Protein AF-A0A1G3HRW9-F1 (afdb_monomer_lite)

Structure (mmCIF, N/CA/C/O backbone):
data_AF-A0A1G3HRW9-F1
#
_entry.id   AF-A0A1G3HRW9-F1
#
loop_
_atom_site.group_PDB
_atom_site.id
_atom_site.type_symbol
_atom_site.label_atom_id
_atom_site.label_alt_id
_atom_site.label_comp_id
_atom_site.label_asym_id
_atom_site.label_entity_id
_atom_site.label_seq_id
_atom_site.pdbx_PDB_ins_code
_atom_site.Cartn_x
_atom_site.Cartn_y
_atom_site.Cartn_z
_atom_site.occupancy
_atom_site.B_iso_or_equiv
_atom_site.auth_seq_id
_atom_site.auth_comp_id
_atom_site.auth_asym_id
_atom_site.auth_atom_id
_atom_site.pdbx_PDB_model_num
ATOM 1 N N . MET A 1 1 ? -10.433 8.579 -10.633 1.00 59.62 1 MET A N 1
ATOM 2 C CA . MET A 1 1 ? -9.063 8.398 -11.158 1.00 59.62 1 MET A CA 1
ATOM 3 C C . MET A 1 1 ? -8.255 7.752 -10.047 1.00 59.62 1 MET A C 1
ATOM 5 O O . MET A 1 1 ? -8.346 8.241 -8.929 1.00 59.62 1 MET A O 1
ATOM 9 N N . ILE A 1 2 ? -7.594 6.623 -10.301 1.00 72.81 2 ILE A N 1
ATOM 10 C CA . ILE A 1 2 ? -6.765 5.942 -9.290 1.00 72.81 2 ILE A CA 1
ATOM 11 C C . ILE A 1 2 ? -5.423 6.676 -9.241 1.00 72.81 2 ILE A C 1
ATOM 13 O O . ILE A 1 2 ? -4.827 6.891 -10.296 1.00 72.81 2 ILE A O 1
ATOM 17 N N . GLN A 1 3 ? -4.980 7.093 -8.053 1.00 83.56 3 GLN A N 1
ATOM 18 C CA . GLN A 1 3 ? -3.671 7.730 -7.897 1.00 83.56 3 GLN A CA 1
ATOM 19 C C . GLN A 1 3 ? -2.548 6.706 -8.118 1.00 83.56 3 GLN A C 1
ATOM 21 O O . GLN A 1 3 ? -2.704 5.540 -7.739 1.00 83.56 3 GLN A O 1
ATOM 26 N N . PRO A 1 4 ? -1.425 7.104 -8.734 1.00 86.38 4 PRO A N 1
ATOM 27 C CA . PRO A 1 4 ? -0.307 6.201 -8.943 1.00 86.38 4 PRO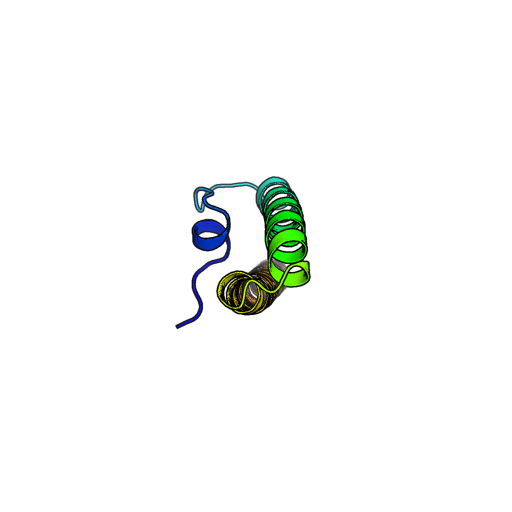 A CA 1
ATOM 28 C C . PRO A 1 4 ? 0.345 5.832 -7.602 1.00 86.38 4 PRO A C 1
ATOM 30 O O . PRO A 1 4 ? 0.412 6.638 -6.673 1.00 86.38 4 PRO A O 1
ATOM 33 N N . LEU A 1 5 ? 0.832 4.591 -7.501 1.00 89.62 5 LEU A N 1
ATOM 34 C CA . LEU A 1 5 ? 1.336 4.013 -6.249 1.00 89.62 5 LEU A CA 1
ATOM 35 C C . LEU A 1 5 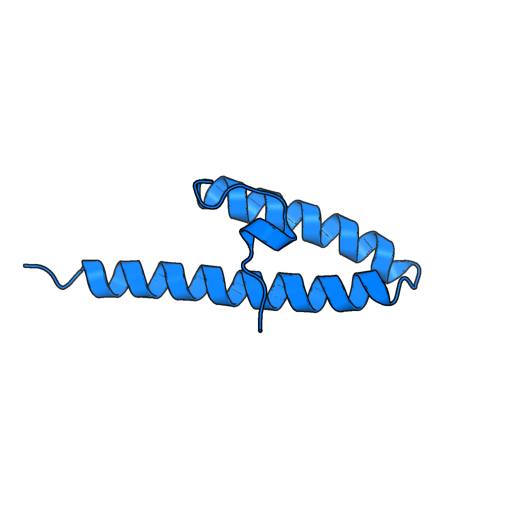? 2.412 4.887 -5.585 1.00 89.62 5 LEU A C 1
ATOM 37 O O . LEU A 1 5 ? 2.395 5.059 -4.370 1.00 89.62 5 LEU A O 1
ATOM 41 N N . ASN A 1 6 ? 3.315 5.462 -6.381 1.00 87.06 6 ASN A N 1
ATOM 42 C CA . ASN A 1 6 ? 4.417 6.291 -5.903 1.00 87.06 6 ASN A CA 1
ATOM 43 C C . ASN A 1 6 ? 3.928 7.589 -5.228 1.00 87.06 6 ASN A C 1
ATOM 45 O O . ASN A 1 6 ? 4.518 8.003 -4.237 1.00 87.06 6 ASN A O 1
ATOM 49 N N . GLU A 1 7 ? 2.822 8.187 -5.686 1.00 89.00 7 GLU A N 1
ATOM 50 C CA . GLU A 1 7 ? 2.221 9.353 -5.020 1.00 89.00 7 GLU A CA 1
ATOM 51 C C . GLU A 1 7 ? 1.606 8.981 -3.668 1.00 89.00 7 GLU A C 1
ATOM 53 O O . GLU A 1 7 ? 1.748 9.729 -2.703 1.00 89.00 7 GLU A O 1
ATOM 58 N N . ILE A 1 8 ? 0.969 7.809 -3.575 1.00 87.81 8 ILE A N 1
ATOM 59 C CA . ILE A 1 8 ? 0.335 7.339 -2.334 1.00 87.81 8 ILE A CA 1
ATOM 60 C C . ILE A 1 8 ? 1.388 7.055 -1.253 1.00 87.81 8 ILE A C 1
ATOM 62 O O . ILE A 1 8 ? 1.188 7.401 -0.090 1.00 87.81 8 ILE A O 1
ATOM 66 N N . ILE A 1 9 ? 2.517 6.448 -1.630 1.00 90.81 9 ILE A N 1
ATOM 67 C CA . ILE A 1 9 ? 3.608 6.102 -0.699 1.00 90.81 9 ILE A CA 1
ATOM 68 C C . ILE A 1 9 ? 4.663 7.213 -0.554 1.00 90.81 9 ILE A C 1
ATOM 70 O O . ILE A 1 9 ? 5.600 7.057 0.226 1.00 90.81 9 ILE A O 1
ATOM 74 N N . GLY A 1 10 ? 4.528 8.321 -1.292 1.00 88.81 10 GLY A N 1
ATOM 75 C CA . GLY A 1 10 ? 5.426 9.477 -1.223 1.00 88.81 10 GLY A CA 1
ATOM 76 C C . GLY A 1 10 ? 6.816 9.259 -1.830 1.00 88.81 10 GLY A C 1
ATOM 77 O O . GLY A 1 10 ? 7.770 9.910 -1.410 1.00 88.81 10 GLY A O 1
ATOM 78 N N . LEU A 1 11 ? 6.951 8.348 -2.798 1.00 87.69 11 LEU A N 1
ATOM 79 C CA . LEU A 1 11 ? 8.209 8.079 -3.497 1.00 87.69 11 LEU A CA 1
ATOM 80 C C . LEU A 1 11 ? 8.250 8.724 -4.892 1.00 87.69 11 LEU A C 1
ATOM 82 O O . LEU A 1 11 ? 7.215 8.896 -5.547 1.00 87.69 11 LEU A O 1
ATOM 86 N N . PRO A 1 12 ? 9.451 9.058 -5.397 1.00 85.75 12 PRO A N 1
ATOM 87 C CA . PRO A 1 12 ? 9.599 9.496 -6.774 1.00 85.75 12 PRO A CA 1
ATOM 88 C C . PRO A 1 12 ? 9.232 8.360 -7.746 1.00 85.75 12 PRO A C 1
ATOM 90 O O . PRO A 1 12 ? 9.463 7.187 -7.449 1.00 85.75 12 PRO A O 1
ATOM 93 N N . PRO A 1 13 ? 8.727 8.682 -8.949 1.00 79.69 13 PRO A N 1
ATOM 94 C CA . PRO A 1 13 ? 8.376 7.680 -9.961 1.00 79.69 13 PRO A CA 1
ATOM 95 C C . PRO A 1 13 ? 9.586 6.887 -10.487 1.00 79.69 13 PRO A C 1
ATOM 97 O O . PRO A 1 13 ? 9.408 5.844 -11.105 1.00 79.69 13 PRO A O 1
ATOM 100 N N . ALA A 1 14 ? 10.808 7.371 -10.240 1.00 83.12 14 ALA A N 1
ATOM 101 C CA . ALA A 1 14 ? 12.060 6.701 -10.592 1.00 83.12 14 ALA A CA 1
ATOM 102 C C . ALA A 1 14 ? 12.519 5.646 -9.563 1.00 83.12 14 ALA A C 1
ATOM 104 O O . ALA A 1 14 ? 13.562 5.030 -9.769 1.00 83.12 14 ALA A O 1
ATOM 105 N N . ALA A 1 15 ? 11.789 5.458 -8.457 1.00 85.56 15 ALA A N 1
ATOM 106 C CA . ALA A 1 15 ? 12.132 4.466 -7.442 1.00 85.56 15 ALA A CA 1
ATOM 107 C C . ALA A 1 15 ? 12.145 3.045 -8.027 1.00 85.56 15 ALA A C 1
ATOM 109 O O . ALA A 1 15 ? 11.328 2.694 -8.887 1.00 85.56 15 ALA A O 1
ATOM 110 N N . SER A 1 16 ? 13.072 2.217 -7.545 1.00 87.94 16 SER A N 1
ATOM 111 C CA . SER A 1 16 ? 13.173 0.830 -7.991 1.00 87.94 16 SER A CA 1
ATOM 112 C C . SER A 1 16 ? 11.946 0.008 -7.560 1.00 87.94 16 SER A C 1
ATOM 114 O O . SER A 1 16 ? 11.269 0.352 -6.585 1.00 87.94 16 SER A O 1
ATOM 116 N N . PRO A 1 17 ? 11.634 -1.105 -8.251 1.00 87.8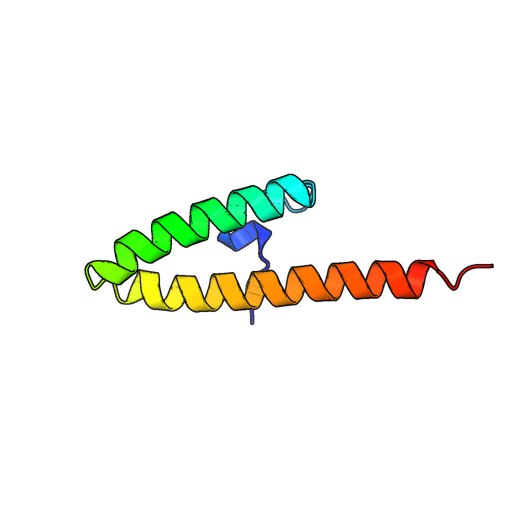8 17 PRO A N 1
ATOM 117 C CA . PRO A 1 17 ? 10.502 -1.951 -7.883 1.00 87.88 17 PRO A CA 1
ATOM 118 C C . PRO A 1 17 ? 10.549 -2.469 -6.440 1.00 87.88 17 PRO A C 1
ATOM 120 O O . PRO A 1 17 ? 9.512 -2.517 -5.779 1.00 87.88 17 PRO A O 1
ATOM 123 N N . ASP A 1 18 ? 11.739 -2.816 -5.943 1.00 88.81 18 ASP A N 1
ATOM 124 C CA . ASP A 1 18 ? 11.948 -3.267 -4.564 1.00 88.81 18 ASP A CA 1
ATOM 125 C C . ASP A 1 18 ? 11.694 -2.150 -3.543 1.00 88.81 18 ASP A C 1
ATOM 127 O O . ASP A 1 18 ? 11.066 -2.384 -2.506 1.00 88.81 18 ASP A O 1
ATOM 131 N N . GLU A 1 19 ? 12.115 -0.918 -3.845 1.00 90.94 19 GLU A N 1
ATOM 132 C CA . GLU A 1 19 ? 11.828 0.247 -3.002 1.00 90.94 19 GLU A CA 1
ATOM 133 C C . GLU A 1 19 ? 10.331 0.553 -2.959 1.00 90.94 19 GLU A C 1
ATOM 135 O O . GLU A 1 19 ? 9.782 0.771 -1.876 1.00 90.94 19 GLU A O 1
ATOM 140 N N . LEU A 1 20 ? 9.657 0.515 -4.115 1.00 90.31 20 LEU A N 1
ATOM 141 C CA . LEU A 1 20 ? 8.210 0.712 -4.209 1.00 90.31 20 LEU A CA 1
ATOM 142 C C . LEU A 1 20 ? 7.451 -0.355 -3.411 1.00 90.31 20 LEU A C 1
ATOM 144 O O . LEU A 1 20 ? 6.554 -0.012 -2.641 1.00 90.31 20 LEU A O 1
ATOM 148 N N . ALA A 1 21 ? 7.826 -1.632 -3.541 1.00 91.44 21 ALA A N 1
ATOM 149 C CA . ALA A 1 21 ? 7.200 -2.725 -2.799 1.00 91.44 21 ALA A CA 1
ATOM 150 C C . ALA A 1 21 ? 7.415 -2.585 -1.283 1.00 91.44 21 ALA A C 1
ATOM 152 O O . ALA A 1 21 ? 6.461 -2.675 -0.511 1.00 91.44 21 ALA A O 1
ATOM 153 N N . SER A 1 22 ? 8.645 -2.284 -0.860 1.00 93.56 22 SER A N 1
ATOM 154 C CA . SER A 1 22 ? 8.993 -2.121 0.557 1.00 93.56 22 SER A CA 1
ATOM 155 C C . SER A 1 22 ? 8.326 -0.896 1.193 1.00 93.56 22 SER A C 1
ATOM 157 O O . SER A 1 22 ? 7.982 -0.900 2.376 1.00 93.56 22 SER A O 1
ATOM 159 N N . ALA A 1 23 ? 8.159 0.194 0.443 1.00 93.88 23 ALA A N 1
ATOM 160 C CA . ALA A 1 23 ? 7.443 1.375 0.915 1.00 93.88 23 ALA A CA 1
ATOM 161 C C . ALA A 1 23 ? 5.923 1.159 0.941 1.00 93.88 23 ALA A C 1
ATOM 163 O O . ALA A 1 23 ? 5.271 1.598 1.889 1.00 93.88 23 ALA A O 1
ATOM 164 N N . ALA A 1 24 ? 5.365 0.434 -0.033 1.00 94.31 24 ALA A N 1
ATOM 165 C CA . ALA A 1 24 ? 3.958 0.045 -0.026 1.00 94.31 24 ALA A CA 1
ATOM 166 C C . ALA A 1 24 ? 3.611 -0.846 1.175 1.00 94.31 24 ALA A C 1
ATOM 168 O O . ALA A 1 24 ? 2.589 -0.609 1.814 1.00 94.31 24 ALA A O 1
ATOM 169 N N . ASP A 1 25 ? 4.474 -1.801 1.535 1.00 95.00 25 ASP A N 1
ATOM 170 C CA . ASP A 1 25 ? 4.266 -2.666 2.705 1.00 95.00 25 ASP A CA 1
ATOM 171 C C . ASP A 1 25 ? 4.236 -1.865 4.020 1.00 95.00 25 ASP A C 1
ATOM 173 O O . ASP A 1 25 ? 3.279 -1.948 4.793 1.00 95.00 25 ASP A O 1
ATOM 177 N N . ARG A 1 26 ? 5.216 -0.972 4.218 1.00 95.56 26 ARG A N 1
ATOM 178 C CA . ARG A 1 26 ? 5.261 -0.072 5.387 1.00 95.56 26 ARG A CA 1
ATOM 179 C C . ARG A 1 26 ? 4.054 0.867 5.458 1.00 95.56 26 ARG A C 1
ATOM 181 O O . ARG A 1 26 ? 3.503 1.100 6.537 1.00 95.56 26 ARG A O 1
ATOM 188 N N . CYS A 1 27 ? 3.629 1.401 4.312 1.00 95.00 27 CYS A N 1
ATOM 189 C CA . CYS A 1 27 ? 2.434 2.239 4.217 1.00 95.00 27 CYS A CA 1
ATOM 190 C C . CYS A 1 27 ? 1.173 1.440 4.584 1.00 95.00 27 CYS A C 1
ATOM 192 O O . CYS A 1 27 ? 0.341 1.920 5.355 1.00 95.00 27 CYS A O 1
ATOM 194 N N . CYS A 1 28 ? 1.072 0.198 4.103 1.00 95.81 28 CYS A N 1
ATOM 195 C CA . CYS A 1 28 ? -0.026 -0.712 4.407 1.00 95.81 28 CYS A CA 1
ATOM 196 C C . CYS A 1 28 ? -0.128 -0.988 5.911 1.00 95.81 28 CYS A C 1
ATOM 198 O O . CYS A 1 28 ? -1.197 -0.786 6.481 1.00 95.81 28 CYS A O 1
ATOM 200 N N . GLN A 1 29 ? 0.979 -1.349 6.572 1.00 96.44 29 GLN A N 1
ATOM 201 C CA . GLN A 1 29 ? 1.004 -1.573 8.025 1.00 96.44 29 GLN A CA 1
ATOM 202 C C . GLN A 1 29 ? 0.548 -0.331 8.800 1.00 96.44 29 GLN A C 1
ATOM 204 O O . GLN A 1 29 ? -0.365 -0.407 9.617 1.00 96.44 29 GLN A O 1
ATOM 209 N N . THR A 1 30 ? 1.094 0.841 8.463 1.00 95.56 30 THR A N 1
ATOM 210 C CA . THR A 1 30 ? 0.736 2.105 9.129 1.00 95.56 30 THR A CA 1
ATOM 211 C C . THR A 1 30 ? -0.755 2.432 8.986 1.00 95.56 30 THR A C 1
ATOM 213 O O . THR A 1 30 ? -1.408 2.875 9.935 1.00 95.56 30 THR A O 1
ATOM 216 N N . LEU A 1 31 ? -1.318 2.243 7.790 1.00 95.12 31 LEU A N 1
ATOM 217 C CA . LEU A 1 31 ? -2.738 2.487 7.549 1.00 95.12 31 LEU A CA 1
ATOM 218 C C . LEU A 1 31 ? -3.619 1.420 8.205 1.00 95.12 31 LEU A C 1
ATOM 220 O O . LEU A 1 31 ? -4.710 1.749 8.665 1.00 95.12 31 LEU A O 1
ATOM 224 N N . PHE A 1 32 ? -3.154 0.174 8.285 1.00 96.31 32 PHE A N 1
ATOM 225 C CA . PHE A 1 32 ? -3.842 -0.914 8.972 1.00 96.31 32 PHE A CA 1
ATOM 226 C C . PHE A 1 32 ? -3.966 -0.650 10.469 1.00 96.31 32 PHE A C 1
ATOM 228 O O . PHE A 1 32 ? -5.078 -0.708 10.998 1.00 96.31 32 PHE A O 1
ATOM 235 N N . ASP A 1 33 ? -2.878 -0.250 11.125 1.00 96.88 33 ASP A N 1
ATOM 236 C CA . ASP A 1 33 ? -2.893 0.100 12.545 1.00 96.88 33 ASP A CA 1
ATOM 237 C C . ASP A 1 33 ? -3.909 1.214 12.821 1.00 96.88 33 ASP A C 1
ATOM 239 O O . ASP A 1 33 ? -4.780 1.089 13.685 1.00 96.88 33 ASP A O 1
ATOM 243 N N . ARG A 1 34 ? -3.905 2.270 12.002 1.00 95.56 34 ARG A N 1
ATOM 244 C CA . ARG A 1 34 ? -4.881 3.367 12.111 1.00 95.56 34 ARG A CA 1
ATOM 245 C C . ARG A 1 34 ? -6.317 2.924 11.816 1.00 95.56 34 ARG A C 1
ATOM 247 O O . ARG A 1 34 ? -7.252 3.316 12.512 1.00 95.56 34 ARG A O 1
ATOM 254 N N . ALA A 1 35 ? -6.518 2.094 10.799 1.00 95.44 35 ALA A N 1
ATOM 255 C CA . ALA A 1 35 ? -7.832 1.574 10.433 1.00 95.44 35 ALA A CA 1
ATOM 256 C C . ALA A 1 35 ? -8.425 0.659 11.518 1.00 95.44 35 ALA A C 1
ATOM 258 O O . ALA A 1 35 ? -9.653 0.628 11.693 1.00 95.44 35 ALA A O 1
ATOM 259 N N . SER A 1 36 ? -7.564 -0.067 12.240 1.00 94.94 36 SER A N 1
ATOM 260 C CA . SER A 1 36 ? -7.945 -0.979 13.321 1.00 94.94 36 SER A CA 1
ATOM 261 C C . SER A 1 36 ? -8.513 -0.238 14.535 1.00 94.94 36 SER A C 1
ATOM 263 O O . SER A 1 36 ? -9.481 -0.706 15.129 1.00 94.94 36 SER A O 1
ATOM 265 N N . VAL A 1 37 ? -8.025 0.976 14.818 1.00 96.06 37 VAL A N 1
ATOM 266 C CA . VAL A 1 37 ? -8.556 1.852 15.881 1.00 96.06 37 VAL A CA 1
ATOM 267 C C . VAL A 1 37 ? -9.772 2.684 15.448 1.00 96.06 37 VAL A C 1
ATOM 269 O O . VAL A 1 37 ? -10.236 3.545 16.190 1.00 96.06 37 VAL A O 1
ATOM 272 N N . GLY A 1 38 ? -10.321 2.426 14.255 1.00 93.94 38 GLY A N 1
ATOM 273 C CA . GLY A 1 38 ? -11.561 3.045 13.775 1.00 93.94 38 GLY A CA 1
ATOM 274 C C . GLY A 1 38 ? -11.386 4.261 12.861 1.00 93.94 38 GLY A C 1
ATOM 275 O O . GLY A 1 38 ? -12.380 4.910 12.538 1.00 93.94 38 GLY A O 1
ATOM 276 N N . ASP A 1 39 ? -10.169 4.563 12.391 1.00 96.44 39 ASP A N 1
ATOM 277 C CA . ASP A 1 39 ? -9.940 5.643 11.423 1.00 96.44 39 ASP A CA 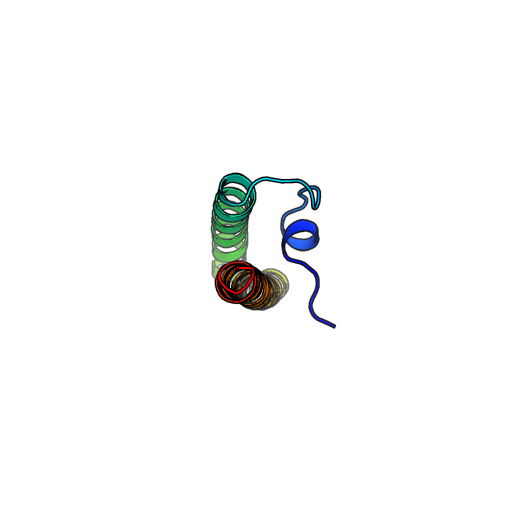1
ATOM 278 C C . ASP A 1 39 ? -10.552 5.281 10.052 1.00 96.44 39 ASP A C 1
ATOM 280 O O . ASP A 1 39 ? -10.001 4.507 9.259 1.00 96.44 39 ASP A O 1
ATOM 284 N N . ALA A 1 40 ? -11.725 5.850 9.762 1.00 94.44 40 ALA A N 1
ATOM 285 C CA . ALA A 1 40 ? -12.440 5.639 8.504 1.00 94.44 40 ALA A CA 1
ATOM 286 C C . ALA A 1 40 ? -11.665 6.160 7.282 1.00 94.44 40 ALA A C 1
ATOM 288 O O . ALA A 1 40 ? -11.793 5.604 6.187 1.00 94.44 40 ALA A O 1
ATOM 289 N N . LYS A 1 41 ? -10.830 7.194 7.457 1.00 94.31 41 LYS A N 1
ATOM 290 C CA . LYS A 1 41 ? -9.971 7.708 6.387 1.00 94.31 41 LYS A CA 1
ATOM 291 C C . LYS A 1 41 ? -8.875 6.695 6.073 1.00 94.31 41 LYS A C 1
ATOM 293 O O . LYS A 1 41 ? -8.677 6.378 4.903 1.00 94.31 41 LYS A O 1
ATOM 298 N N . ALA A 1 42 ? -8.244 6.122 7.097 1.00 93.12 42 ALA A N 1
ATOM 299 C CA . ALA A 1 42 ? -7.224 5.090 6.914 1.00 93.12 42 ALA A CA 1
ATOM 300 C C . ALA A 1 42 ? -7.777 3.837 6.212 1.00 93.12 42 ALA A C 1
ATOM 302 O O . ALA A 1 42 ? -7.130 3.302 5.315 1.00 93.12 42 ALA A O 1
ATOM 303 N N . ARG A 1 43 ? -9.014 3.419 6.528 1.00 93.75 43 ARG A N 1
ATOM 304 C CA . ARG A 1 43 ? -9.693 2.317 5.814 1.00 93.75 43 ARG A CA 1
ATOM 305 C C . ARG A 1 43 ? -9.842 2.589 4.322 1.00 93.75 43 ARG A C 1
ATOM 307 O O . ARG A 1 43 ? -9.582 1.709 3.508 1.00 93.75 43 ARG A O 1
ATOM 314 N N . ARG A 1 44 ? -10.246 3.807 3.957 1.00 94.06 44 ARG A N 1
ATOM 315 C CA . ARG A 1 44 ? -10.368 4.199 2.549 1.00 94.06 44 ARG A CA 1
ATOM 316 C C . ARG A 1 44 ? -9.005 4.214 1.856 1.00 94.06 44 ARG A C 1
ATOM 318 O O . ARG A 1 44 ? -8.876 3.668 0.765 1.00 94.06 44 ARG A O 1
ATOM 325 N N . GLN A 1 45 ? -7.991 4.758 2.525 1.00 93.88 45 GLN A N 1
ATOM 326 C CA . GLN A 1 45 ? -6.625 4.811 2.004 1.00 93.88 45 GLN A CA 1
ATOM 327 C C . GLN A 1 45 ? -6.005 3.417 1.822 1.00 93.88 45 GLN A C 1
ATOM 329 O O . GLN A 1 45 ? -5.262 3.222 0.868 1.00 93.88 45 GLN A O 1
ATOM 334 N N . LEU A 1 46 ? -6.339 2.427 2.662 1.00 94.94 46 LEU A N 1
ATOM 335 C CA . LEU A 1 46 ? -5.919 1.031 2.455 1.00 94.94 46 LEU A CA 1
ATOM 336 C C . LEU A 1 46 ? -6.444 0.455 1.142 1.00 94.94 46 LEU A C 1
ATOM 338 O O . LEU A 1 46 ? -5.702 -0.201 0.413 1.00 94.94 46 LEU A O 1
ATOM 342 N N . VAL A 1 47 ? -7.720 0.699 0.835 1.00 93.88 47 VAL A N 1
ATOM 343 C CA . VAL A 1 47 ? -8.329 0.226 -0.415 1.00 93.88 47 VAL A CA 1
ATOM 344 C C . VAL A 1 47 ? -7.668 0.909 -1.610 1.00 93.88 47 VAL A C 1
ATOM 346 O O . VAL A 1 47 ? -7.314 0.241 -2.579 1.00 93.88 47 VAL A O 1
ATOM 349 N N . GLU A 1 48 ? -7.452 2.222 -1.530 1.00 94.31 48 GLU A N 1
ATOM 350 C CA . GLU A 1 48 ? -6.778 2.992 -2.582 1.00 94.31 48 GLU A CA 1
ATOM 351 C C . GLU A 1 48 ? -5.334 2.510 -2.805 1.00 94.31 48 GLU A C 1
ATOM 353 O O . GLU A 1 48 ? -4.949 2.260 -3.950 1.00 94.31 48 GLU A O 1
ATOM 358 N N . LEU A 1 49 ? -4.572 2.280 -1.728 1.00 94.56 49 LEU A N 1
ATOM 359 C CA . LEU A 1 49 ? -3.220 1.717 -1.777 1.00 94.56 49 LEU A CA 1
ATOM 360 C C . LEU A 1 49 ? -3.213 0.330 -2.432 1.00 94.56 49 LEU A C 1
ATOM 362 O O . LEU A 1 49 ? -2.383 0.064 -3.301 1.00 94.56 49 LEU A O 1
ATOM 366 N N . HIS A 1 50 ? -4.147 -0.547 -2.054 1.00 94.25 50 HIS A N 1
ATOM 367 C CA . HIS A 1 50 ? -4.228 -1.898 -2.604 1.00 94.25 50 HIS A CA 1
ATOM 368 C C . HIS A 1 50 ? -4.527 -1.891 -4.107 1.00 94.25 50 HIS A C 1
ATOM 370 O O . HIS A 1 50 ? -3.854 -2.572 -4.882 1.00 94.25 50 HIS A O 1
ATOM 376 N N . VAL A 1 51 ? -5.495 -1.080 -4.542 1.00 94.75 51 VAL A N 1
ATOM 377 C CA . VAL A 1 51 ? -5.829 -0.941 -5.966 1.00 94.75 51 VAL A CA 1
ATOM 378 C C . VAL A 1 51 ? -4.637 -0.389 -6.751 1.00 94.75 51 VAL A C 1
ATOM 380 O O . VAL A 1 51 ? -4.293 -0.940 -7.797 1.00 94.75 51 VAL A O 1
ATOM 383 N N . ALA A 1 52 ? -3.966 0.649 -6.244 1.00 93.12 52 ALA A N 1
ATOM 384 C CA . ALA A 1 52 ? -2.785 1.216 -6.891 1.00 93.12 52 ALA A CA 1
ATOM 385 C C . ALA A 1 52 ? -1.628 0.207 -6.987 1.00 93.12 52 ALA A C 1
ATOM 387 O O . ALA A 1 52 ? -0.969 0.123 -8.025 1.00 93.12 52 ALA A O 1
ATOM 388 N N . TYR A 1 53 ? -1.418 -0.602 -5.943 1.00 92.62 53 TYR A N 1
ATOM 389 C CA . TYR A 1 53 ? -0.416 -1.667 -5.939 1.00 92.62 53 TYR A CA 1
ATOM 390 C C . TYR A 1 53 ? -0.698 -2.726 -7.009 1.00 92.62 53 TYR A C 1
ATOM 392 O O . TYR A 1 53 ? 0.207 -3.102 -7.753 1.00 92.62 53 TYR A O 1
ATOM 400 N N . LEU A 1 54 ? -1.953 -3.171 -7.140 1.00 92.44 54 LEU A N 1
ATOM 401 C CA . LEU A 1 54 ? -2.339 -4.128 -8.178 1.00 92.44 54 LEU A CA 1
ATOM 402 C C . LEU A 1 54 ? -2.126 -3.548 -9.580 1.00 92.44 54 LEU A C 1
ATOM 404 O O . LEU A 1 54 ? -1.511 -4.202 -10.421 1.00 92.44 54 LEU A O 1
ATOM 408 N N . VAL A 1 55 ? -2.584 -2.317 -9.827 1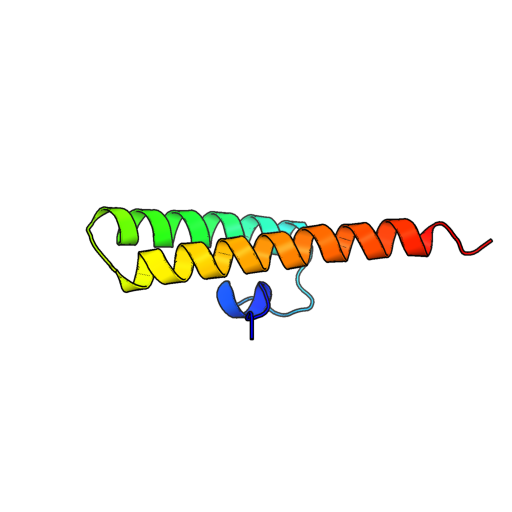.00 91.19 55 VAL A N 1
ATOM 409 C CA . VAL A 1 55 ? -2.396 -1.644 -11.123 1.00 91.19 55 VAL A CA 1
ATOM 410 C C . VAL A 1 55 ? -0.914 -1.570 -11.483 1.00 91.19 55 VAL A C 1
ATOM 412 O O . VAL A 1 55 ? -0.538 -1.940 -12.597 1.00 91.19 55 VAL A O 1
ATOM 415 N N . TRP A 1 56 ? -0.063 -1.157 -10.543 1.00 89.50 56 TRP A N 1
ATOM 416 C CA . TRP A 1 56 ? 1.386 -1.133 -10.733 1.00 89.50 56 TRP A CA 1
ATOM 417 C C . TRP A 1 56 ? 1.950 -2.530 -11.038 1.00 89.50 56 TRP A C 1
ATOM 419 O O . TRP A 1 56 ? 2.593 -2.719 -12.072 1.00 89.50 56 TRP A O 1
ATOM 429 N N . ALA A 1 57 ? 1.644 -3.533 -10.210 1.00 88.81 57 ALA A N 1
ATOM 430 C CA . ALA A 1 57 ? 2.181 -4.886 -10.345 1.00 88.81 57 ALA A CA 1
ATOM 431 C C . ALA A 1 57 ? 1.802 -5.553 -11.681 1.00 88.81 57 ALA A C 1
ATOM 433 O O . ALA A 1 57 ? 2.633 -6.223 -12.306 1.00 88.81 57 ALA A O 1
ATOM 434 N N . TYR A 1 58 ? 0.564 -5.356 -12.147 1.00 86.62 58 TYR A N 1
ATOM 435 C CA . TYR A 1 58 ? 0.103 -5.887 -13.431 1.00 86.62 58 TYR A CA 1
ATOM 436 C C . TYR A 1 58 ? 0.660 -5.104 -14.624 1.00 86.62 58 TYR A C 1
ATOM 438 O O . TYR A 1 58 ? 1.081 -5.730 -15.599 1.00 86.62 58 TYR A O 1
ATOM 446 N N . SER A 1 59 ? 0.781 -3.777 -14.523 1.00 83.75 59 SER A N 1
ATOM 447 C CA . SER A 1 59 ? 1.414 -2.956 -15.569 1.00 83.75 59 SER A CA 1
ATOM 448 C C . SER A 1 59 ? 2.886 -3.342 -15.765 1.00 83.75 59 SER A C 1
ATOM 450 O O . SER A 1 59 ? 3.345 -3.540 -16.888 1.00 83.75 59 SER A O 1
ATOM 452 N N . SER A 1 60 ? 3.623 -3.584 -14.674 1.00 71.50 60 SER A N 1
ATOM 453 C CA . SER A 1 60 ? 5.009 -4.075 -14.728 1.00 71.50 60 SER A CA 1
ATOM 454 C C . SER A 1 60 ? 5.145 -5.497 -15.290 1.00 71.50 60 SER A C 1
ATOM 456 O O . SER A 1 60 ? 6.243 -5.917 -15.674 1.00 71.50 60 SER A O 1
ATOM 458 N N . ARG A 1 61 ? 4.063 -6.282 -15.321 1.00 65.81 61 ARG A N 1
ATOM 459 C CA . ARG A 1 61 ? 4.049 -7.632 -15.905 1.00 65.81 61 ARG A CA 1
ATOM 460 C C . ARG A 1 61 ? 3.742 -7.596 -17.400 1.00 65.81 61 ARG A C 1
ATOM 462 O O . ARG A 1 61 ? 4.320 -8.386 -18.146 1.00 65.81 61 ARG A O 1
ATOM 469 N N . GLU A 1 62 ? 2.894 -6.668 -17.834 1.00 64.25 62 GLU A N 1
ATOM 470 C CA . GLU A 1 62 ? 2.605 -6.431 -19.248 1.00 64.25 62 GLU A CA 1
ATOM 471 C C . GLU A 1 62 ? 3.840 -5.923 -19.999 1.00 64.25 62 GLU A C 1
ATOM 473 O O . GLU A 1 62 ? 4.209 -6.507 -21.017 1.00 64.25 62 GLU A O 1
ATOM 478 N N . SER A 1 63 ? 4.583 -4.964 -19.433 1.00 59.84 63 SER A N 1
ATOM 479 C CA . SER A 1 63 ? 5.841 -4.482 -20.028 1.00 59.84 63 SER A CA 1
ATOM 480 C C . SER A 1 63 ? 6.875 -5.597 -20.229 1.00 59.84 63 SER A C 1
ATOM 482 O O . SER A 1 63 ? 7.590 -5.612 -21.229 1.00 59.84 63 SER A O 1
ATOM 484 N N . ARG A 1 64 ? 6.921 -6.586 -19.323 1.00 59.19 64 ARG A N 1
ATOM 485 C CA . ARG A 1 64 ? 7.811 -7.755 -19.444 1.00 59.19 64 ARG A CA 1
ATOM 486 C C . ARG A 1 64 ? 7.349 -8.768 -20.493 1.00 59.19 64 ARG A C 1
ATOM 488 O O . ARG A 1 64 ? 8.187 -9.433 -21.093 1.00 59.19 64 ARG A O 1
ATOM 495 N N . ARG A 1 65 ? 6.040 -8.893 -20.737 1.00 59.34 65 ARG A N 1
ATOM 496 C CA . ARG A 1 65 ? 5.501 -9.748 -21.811 1.00 59.34 65 ARG A CA 1
ATOM 497 C C . ARG A 1 65 ? 5.644 -9.107 -23.189 1.00 59.34 65 ARG A C 1
ATOM 499 O O . ARG A 1 65 ? 5.951 -9.813 -24.143 1.00 59.34 65 ARG A O 1
ATOM 506 N N . SER A 1 66 ? 5.461 -7.793 -23.289 1.00 57.34 66 SER A N 1
ATOM 507 C CA . SER A 1 66 ? 5.577 -7.058 -24.553 1.00 57.34 66 SER A CA 1
ATOM 508 C C . SER A 1 66 ? 7.035 -6.839 -24.977 1.00 57.34 66 SER A C 1
ATOM 510 O O . SER A 1 66 ? 7.332 -6.903 -26.166 1.00 57.34 66 SER A O 1
ATOM 512 N N . GLY A 1 67 ? 7.969 -6.694 -24.028 1.00 53.19 67 GLY A N 1
ATOM 513 C CA . GLY A 1 67 ? 9.411 -6.623 -24.311 1.00 53.19 67 GLY A CA 1
ATOM 514 C C . GLY A 1 67 ? 10.042 -7.936 -24.800 1.00 53.19 67 GLY A C 1
ATOM 515 O O . GLY A 1 67 ? 11.117 -7.912 -25.384 1.00 53.19 67 GLY A O 1
ATOM 516 N N . ALA A 1 68 ? 9.369 -9.080 -24.626 1.00 48.84 68 ALA A N 1
ATOM 517 C CA . ALA A 1 68 ? 9.825 -10.384 -25.124 1.00 48.84 68 ALA A CA 1
ATOM 518 C C . ALA A 1 68 ? 9.444 -10.653 -26.597 1.00 48.84 68 ALA A C 1
ATOM 520 O O . ALA A 1 68 ? 9.659 -11.754 -27.102 1.00 48.84 68 ALA A O 1
ATOM 521 N N . ARG A 1 69 ? 8.851 -9.667 -27.288 1.00 45.34 69 ARG A N 1
ATOM 522 C CA . ARG A 1 69 ? 8.389 -9.770 -28.683 1.00 45.34 69 ARG A CA 1
ATOM 523 C C . ARG A 1 69 ? 9.123 -8.828 -29.646 1.00 45.34 69 ARG A C 1
ATOM 525 O O . ARG A 1 69 ? 8.586 -8.5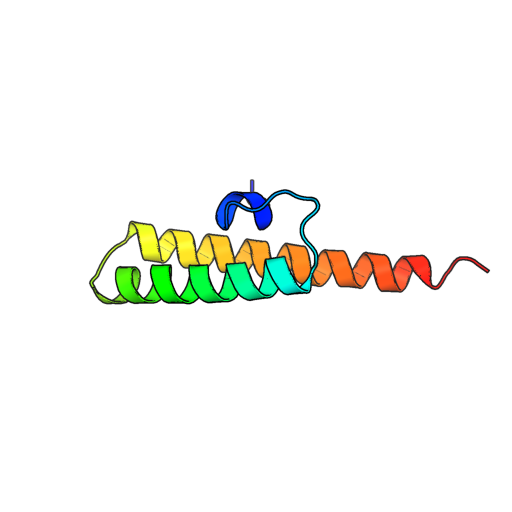09 -30.700 1.00 45.34 69 ARG A O 1
ATOM 532 N N . GLY A 1 70 ? 10.327 -8.393 -29.280 1.00 47.31 70 GLY A N 1
ATOM 533 C CA . GLY A 1 70 ? 11.279 -7.760 -30.191 1.00 47.31 70 GLY A CA 1
ATOM 534 C C . GLY A 1 70 ? 12.419 -8.728 -30.493 1.00 47.31 70 GLY A C 1
ATOM 535 O O . GLY A 1 70 ? 13.401 -8.744 -29.758 1.00 47.31 70 GLY A O 1
ATOM 536 N N . TYR A 1 71 ? 12.231 -9.560 -31.519 1.00 42.81 71 TYR A N 1
ATOM 537 C CA . TYR A 1 71 ? 13.313 -10.200 -32.273 1.00 42.81 71 TYR A CA 1
ATOM 538 C C . TYR A 1 71 ? 13.587 -9.353 -33.512 1.00 42.81 71 TYR A C 1
ATOM 540 O O . TYR A 1 71 ? 12.587 -8.876 -34.099 1.00 42.81 71 TYR A O 1
#

Secondary structure (DSSP, 8-state):
-PPPHHHHHT--TT--HHHHHHHHHHHHHHHHHHHHTT-HHHHHHHHHHHHHHHHHHHHHHHHHHHGGG--

pLDDT: mean 84.98, std 14.57, range [42.81, 96.88]

Foldseek 3Di:
DQDALCVLLVHDPPDDPVRSVVSLVVLLVVLVVVVVVPPPVSVVSNVSNVVNVVVVVVVVVVVVVVVVPDD

Sequence (71 aa):
MIQPLNEIIGLPPAASPDELASAADRCCQTLFDRASVGDAKARRQLVELHVAYLVWAYSSRESRRSGARGY

Radius of gyration: 14.24 Å; chains: 1; bounding box: 26×20×48 Å